Protein AF-A0A7L4JH11-F1 (afdb_monomer_lite)

Radius of gyration: 17.66 Å; chains: 1; bounding box: 39×35×44 Å

Foldseek 3Di:
DQAPDDPCSPPPVVVVVVVVVCVVVLPPLVVLVVCLVVDPDSVPCSVVVSVVVVVVSVCVVVVVVVVLCVQDPPVPQDPPQRQLVSCVSVVNNVSSVVVVVVVVVVVVD

pLDDT: mean 86.54, std 5.78, range [58.12, 95.25]

Organism: NCBI:txid932028

InterPro domains:
  IPR004841 Amino acid permease/SLC12A domain [PF00324] (6-108)

Sequence (109 aa):
AFGVGGFMPYGFTGTLAGASTCFYAFVGFDCIATTGEEVRDPQRSIPMGIILSLLICFLAYFGVSAALTLMMPYYLLDTLSPLPVAFEYIGWSSAKYAVAVGSLCALTT

Structure (mmCIF, N/CA/C/O backbone):
data_AF-A0A7L4JH11-F1
#
_entry.id   AF-A0A7L4JH11-F1
#
loop_
_atom_site.group_PDB
_atom_site.id
_atom_site.type_symbol
_atom_site.label_atom_id
_atom_site.label_alt_id
_atom_site.label_comp_id
_atom_site.label_asym_id
_atom_site.label_entity_id
_atom_site.label_seq_id
_atom_site.pdbx_PDB_ins_code
_atom_site.Cartn_x
_atom_site.Cartn_y
_atom_site.Cartn_z
_atom_site.occupancy
_atom_site.B_iso_or_equiv
_atom_site.auth_seq_id
_atom_site.auth_comp_id
_atom_site.auth_asym_id
_atom_site.auth_atom_id
_atom_site.pdbx_PDB_model_num
ATOM 1 N N . ALA A 1 1 ? 18.582 -10.130 -6.571 1.00 58.12 1 ALA A N 1
ATOM 2 C CA . ALA A 1 1 ? 18.130 -10.961 -7.707 1.00 58.12 1 ALA A CA 1
ATOM 3 C C . ALA A 1 1 ? 16.661 -10.653 -7.964 1.00 58.12 1 ALA A C 1
ATOM 5 O O . ALA A 1 1 ? 15.906 -10.639 -7.001 1.00 58.12 1 ALA A O 1
ATOM 6 N N . PHE A 1 2 ? 16.265 -10.380 -9.208 1.00 67.38 2 PHE A N 1
ATOM 7 C CA . PHE A 1 2 ? 14.911 -9.929 -9.576 1.00 67.38 2 PHE A CA 1
ATOM 8 C C . PHE A 1 2 ? 13.886 -11.080 -9.670 1.00 67.38 2 PHE A C 1
ATOM 10 O O . PHE A 1 2 ? 13.081 -11.123 -10.591 1.00 67.38 2 PHE A O 1
ATOM 17 N N . GLY A 1 3 ? 13.943 -12.036 -8.735 1.00 71.06 3 GLY A N 1
ATOM 18 C CA . GLY A 1 3 ? 13.026 -13.179 -8.657 1.00 71.06 3 GLY A CA 1
ATOM 19 C C . GLY A 1 3 ? 12.922 -14.044 -9.924 1.00 71.06 3 GLY A C 1
ATOM 20 O O . GLY A 1 3 ? 13.737 -13.949 -10.839 1.00 71.06 3 GLY A O 1
ATOM 21 N N . VAL A 1 4 ? 11.914 -14.920 -9.953 1.00 73.50 4 VAL A N 1
ATOM 22 C CA . VAL A 1 4 ? 11.626 -15.849 -11.073 1.00 73.50 4 VAL A CA 1
ATOM 23 C C . VAL A 1 4 ? 10.495 -15.371 -12.002 1.00 73.50 4 VAL A C 1
ATOM 25 O O . VAL A 1 4 ? 10.070 -16.102 -12.892 1.00 73.50 4 VAL A O 1
ATOM 28 N N . GLY A 1 5 ? 10.021 -14.131 -11.830 1.00 73.75 5 GLY A N 1
ATOM 29 C CA . GLY A 1 5 ? 8.862 -13.591 -12.554 1.00 73.75 5 GLY A CA 1
ATOM 30 C C . GLY A 1 5 ? 7.513 -14.121 -12.036 1.00 73.75 5 GLY A C 1
ATOM 31 O O . GLY A 1 5 ? 7.459 -14.924 -11.107 1.00 73.75 5 GLY A O 1
ATOM 32 N N . GLY A 1 6 ? 6.406 -13.636 -12.610 1.00 83.38 6 GLY A N 1
ATOM 33 C CA . GLY A 1 6 ? 5.038 -13.953 -12.164 1.00 83.38 6 GLY A CA 1
ATOM 34 C C . GLY A 1 6 ? 4.529 -13.066 -11.016 1.00 83.38 6 GLY A C 1
ATOM 35 O O . GLY A 1 6 ? 5.142 -12.055 -10.689 1.00 83.38 6 GLY A O 1
ATOM 36 N N . PHE A 1 7 ? 3.389 -13.432 -10.411 1.00 84.00 7 PHE A N 1
ATOM 37 C CA . PHE A 1 7 ? 2.750 -12.647 -9.336 1.00 84.00 7 PHE A CA 1
ATOM 38 C C . PHE A 1 7 ? 3.532 -12.683 -8.008 1.00 84.00 7 PHE A C 1
ATOM 40 O O . PHE A 1 7 ? 3.561 -11.698 -7.280 1.00 84.00 7 PHE A O 1
ATOM 47 N N . MET A 1 8 ? 4.205 -13.800 -7.703 1.00 87.50 8 MET A N 1
ATOM 48 C CA . MET A 1 8 ? 5.022 -13.975 -6.490 1.00 87.50 8 MET A CA 1
ATOM 49 C C . MET A 1 8 ? 6.480 -14.304 -6.854 1.00 87.50 8 MET A C 1
ATOM 51 O O . MET A 1 8 ? 6.931 -15.429 -6.630 1.00 87.50 8 MET A O 1
ATOM 55 N N . PRO A 1 9 ? 7.248 -13.337 -7.394 1.00 86.94 9 PRO A N 1
ATOM 56 C CA . PRO A 1 9 ? 8.603 -13.578 -7.899 1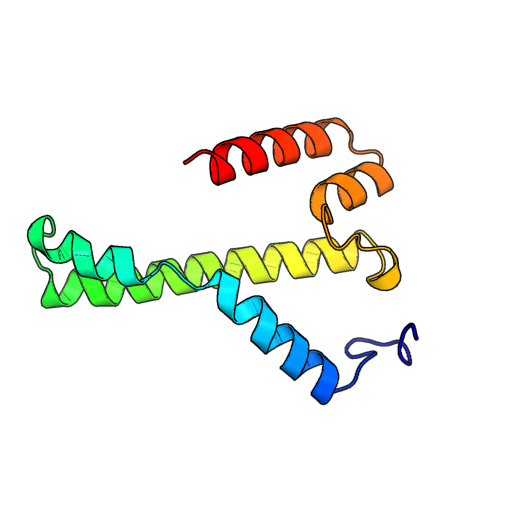.00 86.94 9 PRO A CA 1
ATOM 57 C C . PRO A 1 9 ? 9.606 -13.978 -6.804 1.00 86.94 9 PRO A C 1
ATOM 59 O O . PRO A 1 9 ? 10.643 -14.564 -7.112 1.00 86.94 9 PRO A O 1
ATOM 62 N N . TYR A 1 10 ? 9.289 -13.692 -5.536 1.00 86.75 10 TYR A N 1
ATOM 63 C CA . TYR A 1 10 ? 10.087 -14.036 -4.352 1.00 86.75 10 TYR A CA 1
ATOM 64 C C . TYR A 1 10 ? 9.511 -15.209 -3.536 1.00 86.75 10 TYR A C 1
ATOM 66 O O . TYR A 1 10 ? 9.980 -15.489 -2.430 1.00 86.75 10 TYR A O 1
ATOM 74 N N . GLY A 1 11 ? 8.486 -15.889 -4.061 1.00 88.50 11 GLY A N 1
ATOM 75 C CA . GLY A 1 11 ? 7.787 -16.969 -3.369 1.00 88.50 11 GLY A CA 1
ATOM 76 C C . GLY A 1 11 ? 7.089 -16.529 -2.075 1.00 88.50 11 GLY A C 1
ATOM 77 O O . GLY A 1 11 ? 7.044 -15.351 -1.723 1.00 88.50 11 GLY A O 1
ATOM 78 N N . PHE A 1 12 ? 6.547 -17.504 -1.343 1.00 89.38 12 PHE A N 1
ATOM 79 C CA . PHE A 1 12 ? 5.787 -17.256 -0.113 1.00 89.38 12 PHE A CA 1
ATOM 80 C C . PHE A 1 12 ? 6.628 -16.588 0.983 1.00 89.38 12 PHE A C 1
ATOM 82 O O . PHE A 1 12 ? 6.154 -15.687 1.668 1.00 89.38 12 PHE A O 1
ATOM 89 N N . THR A 1 13 ? 7.896 -16.983 1.115 1.00 89.88 13 THR A N 1
ATOM 90 C CA . THR A 1 13 ? 8.816 -16.420 2.110 1.00 89.88 13 THR A CA 1
ATOM 91 C C . THR A 1 13 ? 9.070 -14.931 1.877 1.00 89.88 13 THR A C 1
ATOM 93 O O . THR A 1 13 ? 9.026 -14.155 2.829 1.00 89.88 13 THR A O 1
ATOM 96 N N . GLY A 1 14 ? 9.282 -14.511 0.624 1.00 88.38 14 GLY A N 1
ATOM 97 C CA . GLY A 1 14 ? 9.466 -13.097 0.293 1.00 88.38 14 GLY A CA 1
ATOM 98 C C . GLY A 1 14 ? 8.197 -12.274 0.508 1.00 88.38 14 GLY A C 1
ATOM 99 O O . GLY A 1 14 ? 8.264 -11.167 1.037 1.00 88.38 14 GLY A O 1
ATOM 100 N N . THR A 1 15 ? 7.032 -12.834 0.174 1.00 90.38 15 THR A N 1
ATOM 101 C CA . THR A 1 15 ? 5.741 -12.186 0.439 1.00 90.38 15 THR A CA 1
ATOM 102 C C . THR A 1 15 ? 5.481 -12.023 1.935 1.00 90.38 15 THR A C 1
ATOM 104 O O . THR A 1 15 ? 5.063 -10.948 2.356 1.00 90.38 15 THR A O 1
ATOM 107 N N . LEU A 1 16 ? 5.765 -13.043 2.750 1.00 92.75 16 LEU A N 1
ATOM 108 C CA . LEU A 1 16 ? 5.595 -12.966 4.202 1.00 92.75 16 LEU A CA 1
ATOM 109 C C . LEU A 1 16 ? 6.553 -11.943 4.832 1.00 92.75 16 LEU A C 1
ATOM 111 O O . LEU A 1 16 ? 6.142 -11.168 5.694 1.00 92.75 16 LEU A O 1
ATOM 115 N N . ALA A 1 17 ? 7.804 -11.894 4.366 1.00 91.88 17 ALA A N 1
ATOM 116 C CA . ALA A 1 17 ? 8.759 -10.875 4.793 1.00 91.88 17 ALA A CA 1
ATOM 117 C C . ALA A 1 17 ? 8.261 -9.459 4.442 1.00 91.88 17 ALA A C 1
ATOM 119 O O . ALA A 1 17 ? 8.214 -8.598 5.318 1.00 91.88 17 ALA A O 1
ATOM 120 N N . GLY A 1 18 ? 7.795 -9.236 3.209 1.00 89.12 18 GLY A N 1
ATOM 121 C CA . GLY A 1 18 ? 7.191 -7.962 2.800 1.00 89.12 18 GLY A CA 1
ATOM 122 C C . GLY A 1 18 ? 5.968 -7.582 3.641 1.00 89.12 18 GLY A C 1
ATOM 123 O O . GLY A 1 18 ? 5.873 -6.449 4.107 1.00 89.12 18 GLY A O 1
ATOM 124 N N . ALA A 1 19 ? 5.080 -8.542 3.920 1.00 90.75 19 ALA A N 1
ATOM 125 C CA . ALA A 1 19 ? 3.914 -8.327 4.777 1.00 90.75 19 ALA A CA 1
ATOM 126 C C . ALA A 1 19 ? 4.311 -7.880 6.193 1.00 90.75 19 ALA A C 1
ATOM 128 O O . ALA A 1 19 ? 3.671 -6.994 6.756 1.00 90.75 19 ALA A O 1
ATOM 129 N N . SER A 1 20 ? 5.393 -8.439 6.747 1.00 91.12 20 SER A N 1
ATOM 130 C CA . SER A 1 20 ? 5.903 -8.035 8.061 1.00 91.12 20 SER A CA 1
ATOM 131 C C . SER A 1 20 ? 6.403 -6.586 8.078 1.00 91.12 20 SER A C 1
ATOM 133 O O . SER A 1 20 ? 6.116 -5.855 9.022 1.00 91.12 20 SER A O 1
ATOM 135 N N . THR A 1 21 ? 7.064 -6.122 7.012 1.00 89.38 21 THR A N 1
ATOM 136 C CA . THR A 1 21 ? 7.464 -4.713 6.871 1.00 89.38 21 THR A CA 1
ATOM 137 C C . THR A 1 21 ? 6.249 -3.796 6.725 1.00 89.38 21 THR A C 1
ATOM 139 O O . THR A 1 21 ? 6.183 -2.753 7.374 1.00 89.38 21 THR A O 1
ATOM 142 N N . CYS A 1 22 ? 5.251 -4.198 5.932 1.00 88.19 22 CYS A N 1
ATOM 143 C CA . CYS A 1 22 ? 4.014 -3.433 5.755 1.00 88.19 22 CYS A CA 1
ATOM 144 C C . CYS A 1 22 ? 3.185 -3.312 7.039 1.00 88.19 22 CYS A C 1
ATOM 146 O O . CYS A 1 22 ? 2.368 -2.401 7.137 1.00 88.19 22 CYS A O 1
ATOM 148 N N . PHE A 1 23 ? 3.400 -4.176 8.036 1.00 86.19 23 PHE A N 1
ATOM 149 C CA . PHE A 1 23 ? 2.710 -4.089 9.323 1.00 86.19 23 PHE A CA 1
ATOM 150 C C . PHE A 1 23 ? 2.932 -2.736 10.017 1.00 86.19 23 PHE A C 1
ATOM 152 O O . PHE A 1 23 ? 2.031 -2.236 10.686 1.00 86.19 23 PHE A O 1
ATOM 159 N N . TYR A 1 24 ? 4.086 -2.098 9.791 1.00 85.62 24 TYR A N 1
ATOM 160 C CA . TYR A 1 24 ? 4.372 -0.761 10.314 1.00 85.62 24 TYR A CA 1
ATOM 161 C C . TYR A 1 24 ? 3.367 0.299 9.831 1.00 85.62 24 TYR A C 1
ATOM 163 O O . TYR A 1 24 ? 3.044 1.217 10.576 1.00 85.62 24 TYR A O 1
ATOM 171 N N . ALA A 1 25 ? 2.808 0.147 8.625 1.00 84.50 25 ALA A N 1
ATOM 172 C CA . ALA A 1 25 ? 1.821 1.081 8.079 1.00 84.50 25 ALA A CA 1
ATOM 173 C C . ALA A 1 25 ? 0.478 1.065 8.834 1.00 84.50 25 ALA A C 1
ATOM 175 O O . ALA A 1 25 ? -0.324 1.977 8.670 1.00 84.50 25 ALA A O 1
ATOM 176 N N . PHE A 1 26 ? 0.221 0.045 9.658 1.00 80.31 26 PHE A N 1
ATOM 177 C CA . PHE A 1 26 ? -0.984 -0.038 10.486 1.00 80.31 26 PHE A CA 1
ATOM 178 C C . PHE A 1 26 ? -0.772 0.489 11.912 1.00 80.31 26 PHE A C 1
ATOM 180 O O . PHE A 1 26 ? -1.705 0.46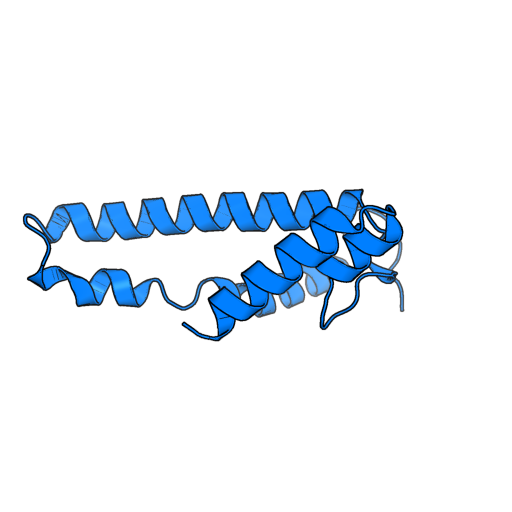0 12.708 1.00 80.31 26 PHE A O 1
ATOM 187 N N . VAL A 1 27 ? 0.421 0.974 12.262 1.00 84.38 27 VAL A N 1
ATOM 188 C CA . VAL A 1 27 ? 0.673 1.594 13.572 1.00 84.38 27 VAL A CA 1
ATOM 189 C C . VAL A 1 27 ? -0.051 2.945 13.641 1.00 84.38 27 VAL A C 1
ATOM 191 O O . VAL A 1 27 ? 0.047 3.739 12.710 1.00 84.38 27 VAL A O 1
ATOM 194 N N . GLY A 1 28 ? -0.782 3.206 14.732 1.00 80.38 28 GLY A N 1
ATOM 195 C CA . GLY A 1 28 ? -1.525 4.457 14.947 1.00 80.38 28 GLY A CA 1
ATOM 196 C C . GLY A 1 28 ? -3.035 4.297 15.166 1.00 80.38 28 GLY A C 1
ATOM 197 O O . GLY A 1 28 ? -3.711 5.276 15.478 1.00 80.38 28 GLY A O 1
ATOM 198 N N . PHE A 1 29 ? -3.598 3.085 15.048 1.00 82.06 29 PHE A N 1
ATOM 199 C CA . PHE A 1 29 ? -5.010 2.848 15.405 1.00 82.06 29 PHE A CA 1
ATOM 200 C C . PHE A 1 29 ? -5.275 3.010 16.911 1.00 82.06 29 PHE A C 1
ATOM 202 O O . PHE A 1 29 ? -6.418 3.217 17.317 1.00 82.06 29 PHE A O 1
ATOM 209 N N . ASP A 1 30 ? -4.239 2.912 17.744 1.00 82.94 30 ASP A N 1
ATOM 210 C CA . ASP A 1 30 ? -4.299 3.085 19.195 1.00 82.94 30 ASP A CA 1
ATOM 211 C C . ASP A 1 30 ? -4.733 4.503 19.594 1.00 82.94 30 ASP A C 1
ATOM 213 O O . ASP A 1 30 ? -5.441 4.662 20.589 1.00 82.94 30 ASP A O 1
ATOM 217 N N . CYS A 1 31 ? -4.455 5.504 18.754 1.00 82.38 31 CYS A N 1
ATOM 218 C CA . CYS A 1 31 ? -4.961 6.865 18.920 1.00 82.38 31 CYS A CA 1
ATOM 219 C C . CYS A 1 31 ? -6.499 6.927 18.937 1.00 82.38 31 CYS A C 1
ATOM 221 O O . CYS A 1 31 ? -7.073 7.763 19.622 1.00 82.38 31 CYS A O 1
ATOM 223 N N . ILE A 1 32 ? -7.194 6.024 18.234 1.00 84.44 32 ILE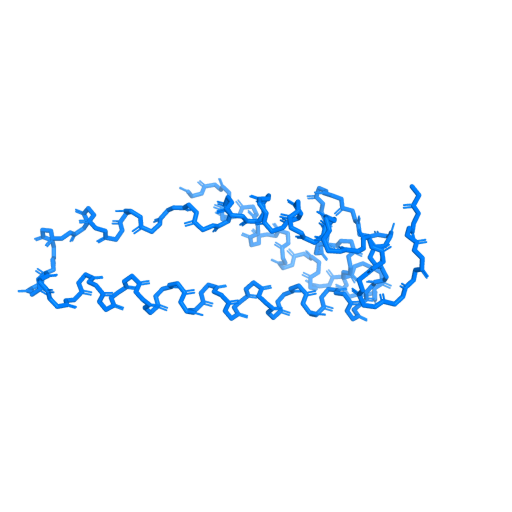 A N 1
ATOM 224 C CA . ILE A 1 32 ? -8.669 5.969 18.247 1.00 84.44 32 ILE A CA 1
ATOM 225 C C . ILE A 1 32 ? -9.175 5.505 19.619 1.00 84.44 32 ILE A C 1
ATOM 227 O O . ILE A 1 32 ? -10.233 5.934 20.079 1.00 84.44 32 ILE A O 1
ATOM 231 N N . ALA A 1 33 ? -8.420 4.628 20.284 1.00 83.06 33 ALA A N 1
ATOM 232 C CA . ALA A 1 33 ? -8.772 4.140 21.610 1.00 83.06 33 ALA A CA 1
ATOM 233 C C . ALA A 1 33 ? -8.542 5.204 22.696 1.00 83.06 33 ALA A C 1
ATOM 235 O O . ALA A 1 33 ? -9.276 5.218 23.685 1.00 83.06 33 ALA A O 1
ATOM 236 N N . THR A 1 34 ? -7.573 6.109 22.518 1.00 85.38 34 THR A N 1
ATOM 237 C CA . THR A 1 34 ? -7.290 7.180 23.488 1.00 85.38 34 THR A CA 1
ATOM 238 C C . THR A 1 34 ? -8.304 8.322 23.430 1.00 85.38 34 THR A C 1
ATOM 240 O O . THR A 1 34 ? -8.573 8.937 24.457 1.00 85.38 34 THR A O 1
ATOM 243 N N . THR A 1 35 ? -8.959 8.558 22.289 1.00 83.44 35 THR A N 1
ATOM 244 C CA . THR A 1 35 ? -10.022 9.577 22.149 1.00 83.44 35 THR A CA 1
ATOM 245 C C . THR A 1 35 ? -11.366 9.152 22.764 1.00 83.44 35 THR A C 1
ATOM 247 O O . THR A 1 35 ? -12.391 9.792 22.544 1.00 83.44 35 THR A O 1
ATOM 250 N N . GLY A 1 36 ? -11.405 8.069 23.546 1.00 80.06 36 GLY A N 1
ATOM 251 C CA . GLY A 1 36 ? -12.645 7.530 24.109 1.00 80.06 36 GLY A CA 1
ATOM 252 C C . GLY A 1 36 ? -13.412 8.490 25.026 1.00 80.06 36 GLY A C 1
ATOM 253 O O . GLY A 1 36 ? -14.629 8.363 25.136 1.00 80.06 36 GLY A O 1
ATOM 254 N N . GLU A 1 37 ? -12.732 9.462 25.641 1.00 80.81 37 GLU A N 1
ATOM 255 C CA . GLU A 1 37 ? -13.341 10.461 26.535 1.00 80.81 37 GLU A CA 1
ATOM 256 C C . GLU A 1 37 ? -14.172 11.523 25.792 1.00 80.81 37 GLU A C 1
ATOM 258 O O . GLU A 1 37 ? -15.087 12.106 26.371 1.00 80.81 37 GLU A O 1
ATOM 263 N N . GLU A 1 38 ? -13.913 11.742 24.499 1.00 84.62 38 GLU A N 1
ATOM 264 C CA . GLU A 1 38 ? -14.642 12.711 23.662 1.00 84.62 38 GLU A CA 1
ATOM 265 C C . GLU A 1 38 ? -15.826 12.071 22.912 1.00 84.62 38 GLU A C 1
ATOM 267 O O . GLU A 1 38 ? -16.576 12.738 22.192 1.00 84.62 38 GLU A O 1
ATOM 272 N N . VAL A 1 39 ? -16.019 10.759 23.075 1.00 83.88 39 VAL A N 1
ATOM 273 C CA . VAL A 1 39 ? -16.996 9.969 22.326 1.00 83.88 39 VAL A CA 1
ATOM 274 C C . VAL A 1 39 ? -18.230 9.691 23.181 1.00 83.88 39 VAL A C 1
ATOM 276 O O . VAL A 1 39 ? -18.154 9.176 24.291 1.00 83.88 39 VAL A O 1
ATOM 279 N N . ARG A 1 40 ? -19.411 9.988 22.629 1.00 84.38 40 ARG A N 1
ATOM 280 C CA . ARG A 1 40 ? -20.695 9.922 23.348 1.00 84.38 40 ARG A CA 1
ATOM 281 C C . ARG A 1 40 ? -21.097 8.506 23.798 1.00 84.38 40 ARG A C 1
ATOM 283 O O . ARG A 1 40 ? -21.794 8.374 24.798 1.00 84.38 40 ARG A O 1
ATOM 290 N N . ASP A 1 41 ? -20.692 7.473 23.052 1.00 89.31 41 ASP A N 1
ATOM 291 C CA . ASP A 1 41 ? -20.893 6.051 23.386 1.00 89.31 41 ASP A CA 1
ATOM 292 C C . ASP A 1 41 ? -19.630 5.232 23.034 1.00 89.31 41 ASP A C 1
ATOM 294 O O . ASP A 1 41 ? -19.525 4.683 21.925 1.00 89.31 41 ASP A O 1
ATOM 298 N N . PRO A 1 42 ? -18.632 5.183 23.936 1.00 85.06 42 PRO A N 1
ATOM 299 C CA . PRO A 1 42 ? -17.325 4.602 23.642 1.00 85.06 42 PRO A CA 1
ATOM 300 C C . PRO A 1 42 ? -17.373 3.079 23.458 1.00 85.06 42 PRO A C 1
ATOM 302 O O . PRO A 1 42 ? -16.624 2.542 22.644 1.00 85.06 42 PRO A O 1
ATOM 305 N N . GLN A 1 43 ? -18.289 2.373 24.136 1.00 87.00 43 GLN A N 1
ATOM 306 C CA . GLN A 1 43 ? -18.376 0.905 24.090 1.00 87.00 43 GLN A CA 1
ATOM 307 C C . GLN A 1 43 ? -18.700 0.364 22.694 1.00 87.00 43 GLN A C 1
ATOM 309 O O . GLN A 1 43 ? -18.251 -0.726 22.342 1.00 87.00 43 GLN A O 1
ATOM 314 N N . ARG A 1 44 ? -19.472 1.107 21.892 1.00 88.50 44 ARG A N 1
ATOM 315 C CA . ARG A 1 44 ? -19.793 0.730 20.504 1.00 88.50 44 ARG A CA 1
ATOM 316 C C . ARG A 1 44 ? -19.017 1.525 19.466 1.00 88.50 44 ARG A C 1
ATOM 318 O O . ARG A 1 44 ? -18.632 0.962 18.443 1.00 88.50 44 ARG A O 1
ATOM 325 N N . SER A 1 45 ? -18.790 2.812 19.707 1.00 89.62 45 SER A N 1
ATOM 326 C CA . SER A 1 45 ? -18.212 3.695 18.691 1.00 89.62 45 SER A CA 1
ATOM 327 C C . SER A 1 45 ? -16.716 3.457 18.494 1.00 89.62 45 SER A C 1
ATOM 329 O O . SER A 1 45 ? -16.264 3.467 17.355 1.00 89.62 45 SER A O 1
ATOM 331 N N . ILE A 1 46 ? -15.959 3.174 19.562 1.00 89.62 46 ILE A N 1
ATOM 332 C CA . ILE A 1 46 ? -14.519 2.882 19.466 1.00 89.62 46 ILE A CA 1
ATOM 333 C C . ILE A 1 46 ? -14.258 1.613 18.636 1.00 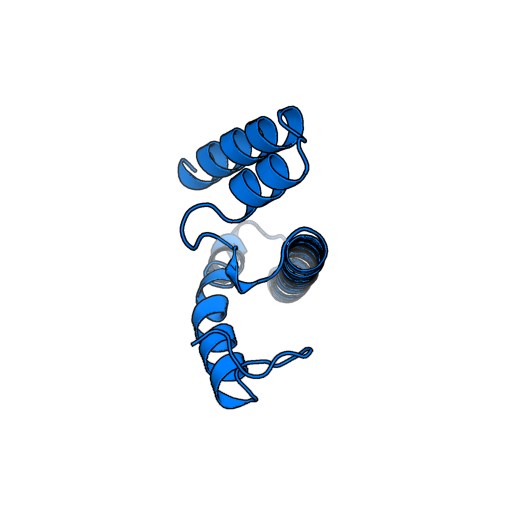89.62 46 ILE A C 1
ATOM 335 O O . ILE A 1 46 ? -13.524 1.706 17.650 1.00 89.62 46 ILE A O 1
ATOM 339 N N . PRO A 1 47 ? -14.860 0.440 18.939 1.00 89.25 47 PRO A N 1
ATOM 340 C CA . PRO A 1 47 ? -14.606 -0.760 18.143 1.00 89.25 47 PRO A CA 1
ATOM 341 C C . PRO A 1 47 ? -15.075 -0.617 16.689 1.00 89.25 47 PRO A C 1
ATOM 343 O O . PRO A 1 47 ? -14.367 -1.050 15.782 1.00 89.25 47 PRO A O 1
ATOM 346 N N . MET A 1 48 ? -16.217 0.037 16.438 1.00 90.75 48 MET A N 1
ATOM 347 C CA . MET A 1 48 ? -16.662 0.327 15.067 1.00 90.75 48 MET A CA 1
ATOM 348 C C . MET A 1 48 ? -15.708 1.281 14.339 1.00 90.75 48 MET A C 1
ATOM 350 O O . MET A 1 48 ? -15.417 1.066 13.164 1.00 90.75 48 MET A O 1
ATOM 354 N N . GLY A 1 49 ? -15.194 2.300 15.029 1.00 90.19 49 GLY A N 1
ATOM 355 C CA . GLY A 1 49 ? -14.230 3.255 14.489 1.00 90.19 49 GLY A CA 1
ATOM 356 C C . GLY A 1 49 ? -12.918 2.591 14.083 1.00 90.19 49 GLY A C 1
ATOM 357 O O . GLY A 1 49 ? -12.438 2.838 12.981 1.00 90.19 49 GLY A O 1
ATOM 358 N N . ILE A 1 50 ? -12.387 1.694 14.921 1.00 90.50 50 ILE A N 1
ATOM 359 C CA . ILE A 1 50 ? -11.173 0.918 14.619 1.00 90.50 50 ILE A CA 1
ATOM 360 C C . ILE A 1 50 ? -11.391 0.018 13.398 1.00 90.50 50 ILE A C 1
ATOM 362 O O . ILE A 1 50 ? -10.567 -0.002 12.489 1.00 90.50 50 ILE A O 1
ATOM 366 N N . ILE A 1 51 ? -12.499 -0.725 13.339 1.00 91.44 51 ILE A N 1
ATOM 367 C CA . ILE A 1 51 ? -12.763 -1.625 12.205 1.00 91.44 51 ILE A CA 1
ATOM 368 C C . ILE A 1 51 ? -12.931 -0.826 10.909 1.00 91.44 51 ILE A C 1
ATOM 370 O O . ILE A 1 51 ? -12.377 -1.202 9.875 1.00 91.44 51 ILE A O 1
ATOM 374 N N . LEU A 1 52 ? -13.674 0.282 10.958 1.00 92.44 52 LEU A N 1
ATOM 375 C CA . LEU A 1 52 ? -13.919 1.116 9.787 1.00 92.44 52 LEU A CA 1
ATOM 376 C C . LEU A 1 52 ? -12.634 1.793 9.296 1.00 92.44 52 LEU A C 1
ATOM 378 O O . LEU A 1 52 ? -12.376 1.790 8.093 1.00 92.44 52 LEU A O 1
ATOM 382 N N . SER A 1 53 ? -11.811 2.328 10.203 1.00 90.62 53 SER A N 1
ATOM 383 C CA . SER A 1 53 ? -10.535 2.949 9.839 1.00 90.62 53 SER A CA 1
ATOM 384 C C . SER A 1 53 ? -9.573 1.927 9.235 1.00 90.62 53 SER A C 1
ATOM 386 O O . SER A 1 53 ? -9.021 2.175 8.165 1.00 90.62 53 SER A O 1
ATOM 388 N N . LEU A 1 54 ? -9.451 0.739 9.838 1.00 90.44 54 LEU A N 1
ATOM 389 C CA . LEU A 1 54 ? -8.631 -0.349 9.306 1.00 90.44 54 LEU A CA 1
ATOM 390 C C . LEU A 1 54 ? -9.096 -0.793 7.918 1.00 90.44 54 LEU A C 1
ATOM 392 O O . LEU A 1 54 ? -8.261 -1.022 7.045 1.00 90.44 54 LEU A O 1
ATOM 396 N N . LEU A 1 55 ? -10.407 -0.886 7.690 1.00 92.81 55 LEU A N 1
ATOM 397 C CA . LEU A 1 55 ? -10.959 -1.277 6.395 1.00 92.81 55 LEU A CA 1
ATOM 398 C C . LEU A 1 55 ? -10.677 -0.222 5.318 1.00 92.81 55 LEU A C 1
ATOM 400 O O . LEU A 1 55 ? -10.284 -0.574 4.205 1.00 92.81 55 LEU A O 1
ATOM 404 N N . ILE A 1 56 ? -10.821 1.064 5.646 1.00 93.56 56 ILE A N 1
ATOM 405 C CA . ILE A 1 56 ? -10.491 2.164 4.729 1.00 93.56 56 ILE A CA 1
ATOM 406 C C . ILE A 1 56 ? -8.991 2.161 4.408 1.00 93.56 56 ILE A C 1
ATOM 408 O O . ILE A 1 56 ? -8.622 2.199 3.232 1.00 93.56 56 ILE A O 1
ATOM 412 N N . CYS A 1 57 ? -8.126 2.055 5.422 1.00 91.25 57 CYS A N 1
ATOM 413 C CA . CYS A 1 57 ? -6.677 1.979 5.230 1.00 91.25 57 CYS A CA 1
ATOM 414 C C . CYS A 1 57 ? -6.278 0.758 4.394 1.00 91.25 57 CYS A C 1
ATOM 416 O O . CYS A 1 57 ? -5.466 0.877 3.479 1.00 91.25 57 CYS A O 1
ATOM 418 N N . PHE A 1 58 ? -6.888 -0.402 4.648 1.00 91.25 58 PHE A N 1
ATOM 419 C CA . PHE A 1 58 ? -6.661 -1.614 3.868 1.00 91.25 58 PHE A CA 1
ATOM 420 C C . PHE A 1 58 ? -6.985 -1.407 2.385 1.00 91.25 58 PHE A C 1
ATOM 422 O O . PHE A 1 58 ? -6.153 -1.717 1.532 1.00 91.25 58 PHE A O 1
ATOM 429 N N . LEU A 1 59 ? -8.159 -0.850 2.067 1.00 95.25 59 LEU A N 1
ATOM 430 C CA . LEU A 1 59 ? -8.557 -0.589 0.681 1.00 95.25 59 LEU A CA 1
ATOM 431 C C . LEU A 1 59 ? -7.635 0.428 0.003 1.00 95.25 59 LEU A C 1
ATOM 433 O O . LEU A 1 59 ? -7.266 0.235 -1.156 1.00 95.25 59 LEU A O 1
ATOM 437 N N . ALA A 1 60 ? -7.238 1.482 0.718 1.00 93.06 60 ALA A N 1
ATOM 438 C CA . ALA A 1 60 ? -6.319 2.487 0.201 1.00 93.06 60 ALA A CA 1
ATOM 439 C C . ALA A 1 60 ? -4.933 1.890 -0.092 1.00 93.06 60 ALA A C 1
ATOM 441 O O . ALA A 1 60 ? -4.429 2.045 -1.204 1.00 93.06 60 ALA A O 1
ATOM 442 N N . TYR A 1 61 ? -4.337 1.157 0.854 1.00 91.06 61 TYR A N 1
ATOM 443 C CA . TYR A 1 61 ? -3.028 0.529 0.659 1.00 91.06 61 TYR A CA 1
ATOM 444 C C . TYR A 1 61 ? -3.054 -0.533 -0.432 1.00 91.06 61 TYR A C 1
ATOM 446 O O . TYR A 1 61 ? -2.197 -0.519 -1.313 1.00 91.06 61 TYR A O 1
ATOM 454 N N . PHE A 1 62 ? -4.066 -1.401 -0.435 1.00 91.88 62 PHE A N 1
ATOM 455 C CA . PHE A 1 62 ? -4.242 -2.386 -1.496 1.00 91.88 62 PHE A CA 1
ATOM 456 C C . PHE A 1 62 ? -4.389 -1.715 -2.868 1.00 91.88 62 PHE A C 1
ATOM 458 O O . PHE A 1 62 ? -3.715 -2.107 -3.822 1.00 91.88 62 PHE A O 1
ATOM 465 N N . GLY A 1 63 ? -5.218 -0.672 -2.962 1.00 94.44 63 GLY A N 1
ATOM 466 C CA . GLY A 1 63 ? -5.436 0.081 -4.195 1.00 94.44 63 GLY A CA 1
ATOM 467 C C . GLY A 1 63 ? -4.165 0.757 -4.708 1.00 94.44 63 GLY A C 1
ATOM 468 O O . GLY A 1 63 ? -3.842 0.632 -5.888 1.00 94.44 63 GLY A O 1
ATOM 469 N N . VAL A 1 64 ? -3.406 1.414 -3.826 1.00 91.56 64 VAL A N 1
ATOM 470 C CA . VAL A 1 64 ? -2.136 2.067 -4.176 1.00 91.56 64 VAL A CA 1
ATOM 471 C C . VAL A 1 64 ? -1.088 1.041 -4.607 1.00 91.56 64 VAL A C 1
ATOM 473 O O . VAL A 1 64 ? -0.448 1.233 -5.641 1.00 91.56 64 VAL A O 1
ATOM 476 N N . SER A 1 65 ? -0.930 -0.066 -3.876 1.00 90.25 65 SER A N 1
ATOM 477 C CA . SER A 1 65 ? 0.009 -1.134 -4.243 1.00 90.25 65 SER A CA 1
ATOM 478 C C . SER A 1 65 ? -0.346 -1.781 -5.582 1.00 90.25 65 SER A C 1
ATOM 480 O O . SER A 1 65 ? 0.544 -2.006 -6.405 1.00 90.25 65 SER A O 1
ATOM 482 N N . ALA A 1 66 ? -1.632 -2.046 -5.832 1.00 92.00 66 ALA A N 1
ATOM 483 C CA . ALA A 1 66 ? -2.098 -2.576 -7.109 1.00 92.00 66 ALA A CA 1
ATOM 484 C C . ALA A 1 66 ? -1.824 -1.584 -8.249 1.00 92.00 66 ALA A C 1
ATOM 486 O O . ALA A 1 66 ? -1.195 -1.955 -9.238 1.00 92.00 66 ALA A O 1
ATOM 487 N N . ALA A 1 67 ? -2.216 -0.317 -8.087 1.00 91.75 67 ALA A N 1
ATOM 488 C CA . ALA A 1 67 ? -1.994 0.722 -9.090 1.00 91.75 67 ALA A CA 1
ATOM 489 C C . ALA A 1 67 ? -0.503 0.892 -9.420 1.00 91.75 67 ALA A C 1
ATOM 491 O O . ALA A 1 67 ? -0.134 0.865 -10.591 1.00 91.75 67 ALA A O 1
ATOM 492 N N . LEU A 1 68 ? 0.364 0.975 -8.406 1.00 89.25 68 LEU A N 1
ATOM 493 C CA . LEU A 1 68 ? 1.814 1.082 -8.591 1.00 89.25 68 LEU A CA 1
ATOM 494 C C . LEU A 1 68 ? 2.398 -0.108 -9.356 1.00 89.25 68 LEU A C 1
ATOM 496 O O . LEU A 1 68 ? 3.184 0.087 -10.280 1.00 89.25 68 LEU A O 1
ATOM 500 N N . THR A 1 69 ? 1.987 -1.326 -8.999 1.00 88.81 69 THR A N 1
ATOM 501 C CA . THR A 1 69 ? 2.483 -2.553 -9.644 1.00 88.81 69 THR A CA 1
ATOM 502 C C . THR A 1 69 ? 2.005 -2.666 -11.098 1.00 88.81 69 THR A C 1
ATOM 504 O O . THR A 1 69 ? 2.687 -3.278 -11.918 1.00 88.81 69 THR A O 1
ATOM 507 N N . LEU A 1 70 ? 0.856 -2.065 -11.440 1.00 88.25 70 LEU A N 1
ATOM 508 C CA . LEU A 1 70 ? 0.387 -1.938 -12.826 1.00 88.25 70 LEU A CA 1
ATOM 509 C C . LEU A 1 70 ? 1.110 -0.821 -13.598 1.00 88.25 70 LEU A C 1
ATOM 511 O O . LEU A 1 70 ? 1.306 -0.949 -14.804 1.00 88.25 70 LEU A O 1
ATOM 515 N N . MET A 1 71 ? 1.478 0.272 -12.926 1.00 87.31 71 MET A N 1
ATOM 516 C CA . MET A 1 71 ? 2.119 1.448 -13.529 1.00 87.31 71 MET A CA 1
ATOM 517 C C . MET A 1 71 ? 3.589 1.212 -13.886 1.00 87.31 71 MET A C 1
ATOM 519 O O . MET A 1 71 ? 4.062 1.705 -14.910 1.00 87.31 71 MET A O 1
ATOM 523 N N . MET A 1 72 ? 4.320 0.482 -13.045 1.00 87.38 72 MET A N 1
ATOM 524 C CA . MET A 1 72 ? 5.756 0.268 -13.194 1.00 87.38 72 MET A CA 1
ATOM 525 C C . MET A 1 72 ? 6.132 -1.138 -12.717 1.00 87.38 72 MET A C 1
ATOM 527 O O . MET A 1 72 ? 5.634 -1.593 -11.684 1.00 87.38 72 MET A O 1
ATOM 531 N N . PRO A 1 73 ? 7.034 -1.848 -13.421 1.00 86.88 73 PRO A N 1
ATOM 532 C CA . PRO A 1 73 ? 7.497 -3.142 -12.949 1.00 86.88 73 PRO A CA 1
ATOM 533 C C . PRO A 1 73 ? 8.210 -3.016 -11.595 1.00 86.88 73 PRO A C 1
ATOM 535 O O . PRO A 1 73 ? 9.043 -2.134 -11.393 1.00 86.88 73 PRO A O 1
ATOM 538 N N . TYR A 1 74 ? 7.928 -3.953 -10.687 1.00 84.25 74 TYR A N 1
ATOM 539 C CA . TYR A 1 74 ? 8.355 -3.914 -9.280 1.00 84.25 74 TYR A CA 1
ATOM 540 C C . TYR A 1 74 ? 9.870 -3.767 -9.052 1.00 84.25 74 TYR A C 1
ATOM 542 O O . TYR A 1 74 ? 10.286 -3.350 -7.978 1.00 84.25 74 TYR A O 1
ATOM 550 N N . TYR A 1 75 ? 10.709 -4.126 -10.028 1.00 81.44 75 TYR A N 1
ATOM 551 C CA . TYR A 1 75 ? 12.166 -4.009 -9.927 1.00 81.44 75 TYR A CA 1
ATOM 552 C C . TYR A 1 75 ? 12.695 -2.592 -10.194 1.00 81.44 75 TYR A C 1
ATOM 554 O O . TYR A 1 75 ? 13.861 -2.330 -9.908 1.00 81.44 75 TYR A O 1
ATOM 562 N N . LEU A 1 76 ? 11.868 -1.700 -10.749 1.00 83.44 76 LEU A N 1
ATOM 563 C CA . LEU A 1 76 ? 12.179 -0.277 -10.932 1.00 83.44 76 LEU A CA 1
ATOM 564 C C . LEU A 1 76 ? 11.596 0.600 -9.820 1.00 83.44 76 LEU A C 1
ATOM 566 O O . LEU A 1 76 ? 11.870 1.797 -9.801 1.00 83.44 76 LEU A O 1
ATOM 570 N N . LEU A 1 77 ? 10.793 0.030 -8.912 1.00 83.12 77 LEU A N 1
ATOM 571 C CA . LEU A 1 77 ? 10.241 0.788 -7.797 1.00 83.12 77 LEU A CA 1
ATOM 572 C C . LEU A 1 77 ? 11.373 1.240 -6.875 1.00 83.12 77 LEU A C 1
ATOM 574 O O . LEU A 1 77 ? 12.086 0.424 -6.288 1.00 83.12 77 LEU A O 1
ATOM 578 N N . ASP A 1 78 ? 11.500 2.553 -6.737 1.00 83.19 78 ASP A N 1
ATOM 579 C CA . ASP A 1 78 ? 12.410 3.157 -5.780 1.00 83.19 78 ASP A CA 1
ATOM 580 C C . ASP A 1 78 ? 11.909 2.929 -4.346 1.00 83.19 78 ASP A C 1
ATOM 582 O O . ASP A 1 78 ? 10.708 3.001 -4.069 1.00 83.19 78 ASP A O 1
ATOM 586 N N . THR A 1 79 ? 12.824 2.645 -3.422 1.00 78.25 79 THR A N 1
ATOM 587 C CA . THR A 1 79 ? 12.481 2.343 -2.025 1.00 78.25 79 THR A CA 1
ATOM 588 C C . THR A 1 79 ? 12.184 3.591 -1.194 1.00 78.25 79 THR A C 1
ATOM 590 O O . THR A 1 79 ? 11.547 3.474 -0.149 1.00 78.25 79 THR A O 1
ATOM 593 N N . LEU A 1 80 ? 12.620 4.774 -1.635 1.00 80.19 80 LEU A N 1
ATOM 594 C CA . LEU A 1 80 ? 12.469 6.039 -0.915 1.00 80.19 80 LEU A CA 1
ATOM 595 C C . LEU A 1 80 ? 11.299 6.854 -1.475 1.00 80.19 80 LEU A C 1
ATOM 597 O O . LEU A 1 80 ? 10.625 7.562 -0.730 1.00 80.19 80 LEU A O 1
ATOM 601 N N . SER A 1 81 ? 11.069 6.810 -2.788 1.00 84.31 81 SER A N 1
ATOM 602 C CA . SER A 1 81 ? 10.067 7.642 -3.472 1.00 84.31 81 SER A CA 1
ATOM 603 C C . SER A 1 81 ? 9.302 6.890 -4.572 1.00 84.31 81 SER A C 1
ATOM 605 O O . SER A 1 81 ? 9.286 7.331 -5.724 1.00 84.31 81 SER A O 1
ATOM 607 N N . PRO A 1 82 ? 8.599 5.790 -4.242 1.00 84.81 82 PRO A N 1
ATOM 608 C CA . PRO A 1 82 ? 7.964 4.930 -5.243 1.00 84.81 82 PRO A CA 1
ATOM 609 C C . PRO A 1 82 ? 6.869 5.644 -6.050 1.00 84.81 82 PRO A C 1
ATOM 611 O O . PRO A 1 82 ? 6.793 5.479 -7.264 1.00 84.81 82 PRO A O 1
ATOM 614 N N . LEU A 1 83 ? 6.03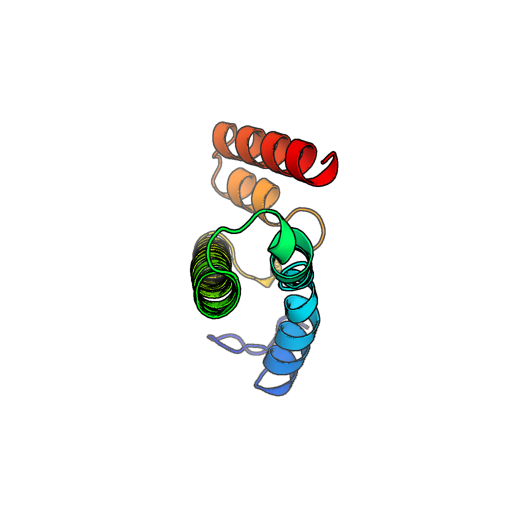4 6.469 -5.404 1.00 86.56 83 LEU A N 1
ATOM 615 C CA . LEU A 1 83 ? 4.932 7.168 -6.077 1.00 86.56 83 LEU A CA 1
ATOM 616 C C . LEU A 1 83 ? 5.416 8.283 -7.023 1.00 86.56 83 LEU A C 1
ATOM 618 O O . LEU A 1 83 ? 5.052 8.238 -8.198 1.00 86.56 83 LEU A O 1
ATOM 622 N N . PRO A 1 84 ? 6.241 9.262 -6.587 1.00 86.88 84 PRO A N 1
ATOM 623 C CA . PRO A 1 84 ? 6.751 10.301 -7.484 1.00 86.88 84 PRO A CA 1
ATOM 624 C C . PRO A 1 84 ? 7.487 9.740 -8.704 1.00 86.88 84 PRO A C 1
ATOM 626 O O . PRO A 1 84 ? 7.274 10.230 -9.813 1.00 86.88 84 PRO A O 1
ATOM 629 N N . VAL A 1 85 ? 8.306 8.699 -8.507 1.00 87.31 85 VAL A N 1
ATOM 630 C CA . VAL A 1 85 ? 9.065 8.038 -9.580 1.00 87.31 85 VAL A CA 1
ATOM 631 C C . VAL A 1 85 ? 8.130 7.304 -10.546 1.00 87.31 85 VAL A C 1
ATOM 633 O O . VAL A 1 85 ? 8.313 7.398 -11.759 1.00 87.31 85 VAL A O 1
ATOM 636 N N . ALA A 1 86 ? 7.080 6.642 -10.051 1.00 88.62 86 ALA A N 1
ATOM 637 C CA . ALA A 1 86 ? 6.085 6.001 -10.912 1.00 88.62 86 ALA A CA 1
ATOM 638 C C . ALA A 1 86 ? 5.305 7.017 -11.771 1.00 88.62 86 ALA A C 1
ATOM 640 O O . ALA A 1 86 ? 5.082 6.782 -12.960 1.00 88.62 86 ALA A O 1
ATOM 641 N N . PHE A 1 87 ? 4.924 8.171 -11.211 1.00 88.50 87 PHE A N 1
ATOM 642 C CA . PHE A 1 87 ? 4.267 9.233 -11.986 1.00 88.50 87 PHE A CA 1
ATOM 643 C C . PHE A 1 87 ? 5.206 9.889 -13.002 1.00 88.50 87 PHE A C 1
ATOM 645 O O . PHE A 1 87 ? 4.771 10.238 -14.100 1.00 88.50 87 PHE A O 1
ATOM 652 N N . GLU A 1 88 ? 6.487 10.030 -12.664 1.00 87.75 88 GLU A N 1
ATOM 653 C CA . GLU A 1 88 ? 7.518 10.502 -13.591 1.00 87.75 88 GLU A CA 1
ATOM 654 C C . GLU A 1 88 ? 7.722 9.536 -14.759 1.00 87.75 88 GLU A C 1
ATOM 656 O O . GLU A 1 88 ? 7.775 9.976 -15.905 1.00 87.75 88 GLU A O 1
ATOM 661 N N . TYR A 1 89 ? 7.736 8.229 -14.490 1.00 86.69 89 TYR A N 1
ATOM 662 C CA . TYR A 1 89 ? 7.845 7.193 -15.519 1.00 86.69 89 TYR A CA 1
ATOM 663 C C . TYR A 1 89 ? 6.708 7.244 -16.549 1.00 86.69 89 TYR A C 1
ATOM 665 O O . TYR A 1 89 ? 6.936 7.024 -17.736 1.00 86.69 89 TYR A O 1
ATOM 673 N N . ILE A 1 90 ? 5.493 7.583 -16.112 1.00 87.75 90 ILE A N 1
ATOM 674 C CA . ILE A 1 90 ? 4.311 7.706 -16.982 1.00 87.75 90 ILE A CA 1
ATOM 675 C C . ILE A 1 90 ? 4.232 9.088 -17.663 1.00 87.75 90 ILE A C 1
ATOM 677 O O . ILE A 1 90 ? 3.388 9.314 -18.528 1.00 87.75 90 ILE A O 1
ATOM 681 N N . GLY A 1 91 ? 5.129 10.018 -17.319 1.00 87.50 91 GLY A N 1
ATOM 682 C CA . GLY A 1 91 ? 5.147 11.379 -17.862 1.00 87.50 91 GLY A CA 1
ATOM 683 C C . GLY A 1 91 ? 4.085 12.303 -17.255 1.00 87.50 91 GLY A C 1
ATOM 684 O O . GLY A 1 91 ? 3.738 13.328 -17.843 1.00 87.50 91 GLY A O 1
ATOM 685 N N . TRP A 1 92 ? 3.553 11.965 -16.076 1.00 88.50 92 TRP A N 1
ATOM 686 C CA . TRP A 1 92 ? 2.479 12.700 -15.403 1.00 88.50 92 TRP A CA 1
ATOM 687 C C . TRP A 1 92 ? 3.014 13.638 -14.313 1.00 88.50 92 TRP A C 1
ATOM 689 O O . TRP A 1 92 ? 2.803 13.464 -13.110 1.00 88.50 92 TRP A O 1
ATOM 699 N N . SER A 1 93 ? 3.703 14.690 -14.758 1.00 86.06 93 SER A N 1
ATOM 700 C CA . SER A 1 93 ? 4.407 15.644 -13.891 1.00 86.06 93 SER A CA 1
ATOM 701 C C . SER A 1 93 ? 3.498 16.342 -12.872 1.00 86.06 93 SER A C 1
ATOM 703 O O . SER A 1 93 ? 3.897 16.534 -11.728 1.00 86.06 93 SER A O 1
ATOM 705 N N . SER A 1 94 ? 2.258 16.687 -13.232 1.00 89.12 94 SER A N 1
ATOM 706 C CA . SER A 1 94 ? 1.319 17.334 -12.300 1.00 89.12 94 SER A CA 1
ATOM 707 C C . SER A 1 94 ? 0.962 16.435 -11.111 1.00 89.12 94 SER A C 1
ATOM 709 O O . SER A 1 94 ? 0.919 16.907 -9.975 1.00 89.12 94 SER A O 1
ATOM 711 N N . ALA A 1 95 ? 0.762 15.135 -11.351 1.00 87.06 95 ALA A N 1
ATOM 712 C CA . ALA A 1 95 ? 0.467 14.166 -10.298 1.00 87.06 95 ALA A CA 1
ATOM 713 C C . ALA A 1 95 ? 1.679 13.945 -9.378 1.00 87.06 95 ALA A C 1
ATOM 715 O O . ALA A 1 95 ? 1.515 13.880 -8.160 1.00 87.06 95 ALA A O 1
ATOM 716 N N . LYS A 1 96 ? 2.901 13.935 -9.936 1.00 87.44 96 LYS A N 1
ATOM 717 C CA . LYS A 1 96 ? 4.154 13.894 -9.160 1.00 87.44 96 LYS A CA 1
ATOM 718 C C . LYS A 1 96 ? 4.210 15.017 -8.120 1.00 87.44 96 LYS A C 1
ATO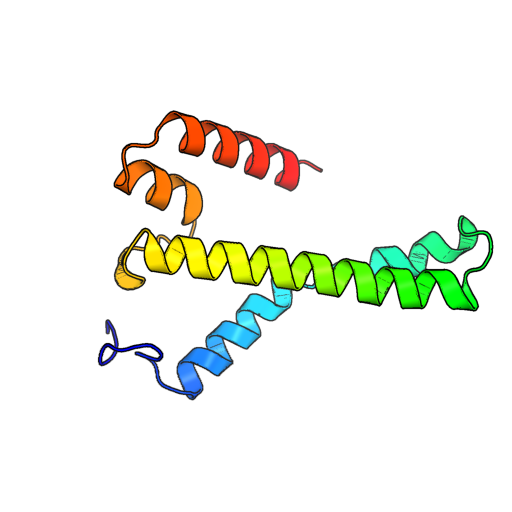M 720 O O . LYS A 1 96 ? 4.462 14.742 -6.949 1.00 87.44 96 LYS A O 1
ATOM 725 N N . TYR A 1 97 ? 3.955 16.264 -8.526 1.00 89.25 97 TYR A N 1
ATOM 726 C CA . TYR A 1 97 ? 3.983 17.401 -7.598 1.00 89.25 97 TYR A CA 1
ATOM 727 C C . TYR A 1 97 ? 2.867 17.329 -6.553 1.00 89.25 97 TYR A C 1
ATOM 729 O O . TYR A 1 97 ? 3.130 17.578 -5.379 1.00 89.25 97 TYR A O 1
ATOM 737 N N . ALA A 1 98 ? 1.650 16.944 -6.949 1.00 91.38 98 ALA A N 1
ATOM 738 C CA . ALA A 1 98 ? 0.531 16.807 -6.017 1.00 91.38 98 ALA A CA 1
ATOM 739 C C . ALA A 1 98 ? 0.827 15.779 -4.909 1.00 91.38 98 ALA A C 1
ATOM 741 O O . ALA A 1 98 ? 0.622 16.064 -3.729 1.00 91.38 98 ALA A O 1
ATOM 742 N N . VAL A 1 99 ? 1.368 14.614 -5.277 1.00 89.81 99 VAL A N 1
ATOM 743 C CA . VAL A 1 99 ? 1.732 13.570 -4.310 1.00 89.81 99 VAL A CA 1
ATOM 744 C C . VAL A 1 99 ? 2.905 14.005 -3.440 1.00 89.81 99 VAL A C 1
ATOM 746 O O . VAL A 1 99 ? 2.849 13.811 -2.232 1.00 89.81 99 VAL A O 1
ATOM 749 N N . ALA A 1 100 ? 3.930 14.644 -4.010 1.00 89.12 100 ALA A N 1
ATOM 750 C CA . ALA A 1 100 ? 5.073 15.129 -3.238 1.00 89.12 100 ALA A CA 1
ATOM 751 C C . ALA A 1 100 ? 4.657 16.150 -2.164 1.00 89.12 100 ALA A C 1
ATOM 753 O O . ALA A 1 100 ? 5.069 16.033 -1.011 1.00 89.12 100 ALA A O 1
ATOM 754 N N . VAL A 1 101 ? 3.801 17.115 -2.518 1.00 90.88 101 VAL A N 1
ATOM 755 C CA . VAL A 1 101 ? 3.263 18.094 -1.559 1.00 90.88 101 VAL A CA 1
ATOM 756 C C . VAL A 1 101 ? 2.424 17.392 -0.490 1.00 90.88 101 VAL A C 1
ATOM 758 O O . VAL A 1 101 ? 2.619 17.652 0.694 1.00 90.88 101 VAL A O 1
ATOM 761 N N . GLY A 1 102 ? 1.552 16.457 -0.881 1.00 90.31 102 GLY A N 1
ATOM 762 C CA . GLY A 1 102 ? 0.742 15.685 0.063 1.00 90.31 102 GLY A CA 1
ATOM 763 C C . GLY A 1 102 ? 1.580 14.874 1.056 1.00 90.31 102 GLY A C 1
ATOM 764 O O . GLY A 1 102 ? 1.309 14.908 2.254 1.00 90.31 102 GLY A O 1
ATOM 765 N N . SER A 1 103 ? 2.631 14.196 0.584 1.00 89.19 103 SER A N 1
ATOM 766 C CA . SER A 1 103 ? 3.554 13.441 1.439 1.00 89.19 103 SER A CA 1
ATOM 767 C C . SER A 1 103 ? 4.306 14.340 2.421 1.00 89.19 103 SER A C 1
ATOM 769 O O . SER A 1 103 ? 4.445 13.971 3.583 1.00 89.19 103 SER A O 1
ATOM 771 N N . LEU A 1 104 ? 4.753 15.524 1.987 1.00 90.06 104 LEU A N 1
ATOM 772 C CA . LEU A 1 104 ? 5.403 16.490 2.876 1.00 90.06 104 LEU A CA 1
ATOM 773 C C . LEU A 1 104 ? 4.440 16.989 3.956 1.00 90.06 104 LEU A C 1
ATOM 775 O O . LEU A 1 104 ? 4.799 16.967 5.128 1.00 90.06 104 LEU A O 1
ATOM 779 N N . CYS A 1 105 ? 3.212 17.364 3.584 1.00 90.75 105 CYS A N 1
ATOM 780 C CA . CYS A 1 105 ? 2.191 17.790 4.544 1.00 90.75 105 CYS A CA 1
ATOM 781 C C . CYS A 1 105 ? 1.861 16.694 5.571 1.00 90.75 105 CYS A C 1
ATOM 783 O O . CYS A 1 105 ? 1.724 16.987 6.759 1.00 90.75 105 CYS A O 1
ATOM 785 N N . ALA A 1 106 ? 1.765 15.439 5.124 1.00 86.00 106 ALA A N 1
ATOM 786 C CA . ALA A 1 106 ? 1.495 14.303 6.000 1.00 86.00 106 ALA A CA 1
ATOM 787 C C . ALA A 1 106 ? 2.645 14.024 6.980 1.00 86.00 106 ALA A C 1
ATOM 789 O O . ALA A 1 106 ? 2.382 13.701 8.128 1.00 86.00 106 ALA A O 1
ATOM 790 N N . LEU A 1 107 ? 3.906 14.171 6.555 1.00 85.00 107 LEU A N 1
ATOM 791 C CA . LEU A 1 107 ? 5.079 13.974 7.419 1.00 85.00 107 LEU A CA 1
ATOM 792 C C . LEU A 1 107 ? 5.284 15.103 8.438 1.00 85.00 107 LEU A C 1
ATOM 794 O O . LEU A 1 107 ? 5.934 14.893 9.457 1.00 85.00 107 LEU A O 1
ATOM 798 N N . THR A 1 108 ? 4.796 16.310 8.142 1.00 83.38 108 THR A N 1
ATOM 799 C CA . THR A 1 108 ? 4.930 17.472 9.035 1.00 83.38 108 THR A CA 1
ATOM 800 C C . THR A 1 108 ? 3.870 17.548 10.132 1.00 83.38 108 THR A C 1
ATOM 802 O O . THR A 1 108 ? 4.005 18.395 11.014 1.00 83.38 108 THR A O 1
ATOM 805 N N . THR A 1 109 ? 2.822 16.725 10.050 1.00 65.00 109 THR A N 1
ATOM 806 C CA . THR A 1 109 ? 1.715 16.682 11.020 1.00 65.00 109 THR A CA 1
ATOM 807 C C . THR A 1 109 ? 1.962 15.574 12.032 1.00 65.00 109 THR A C 1
ATOM 809 O O . THR A 1 109 ? 1.769 15.840 13.237 1.00 65.00 109 THR A O 1
#

Secondary structure (DSSP, 8-state):
---SSSS-TTHHHHHHHHHHHHGGGGTTTHHHHHGGGG-SSHHHHHHHHHHHHHHHHHHHHHHHHHHHHHHS-TTS--SS-HHHHHHHHTT-HHHHHHHHHHHHHHHH-